Protein AF-A0A5M6IB82-F1 (afdb_monomer_lite)

Radius of gyration: 34.77 Å; chains: 1; bounding box: 96×73×54 Å

pLDDT: mean 70.1, std 20.83, range [36.41, 94.62]

Foldseek 3Di:
DDDDDDDDDDDDDDDDDPPDDPDVVVVVPVVVPDPPPPPPPVPPPPPPDQAAWEFEAEPQQATLFTDPPPPRGDDLPDPDADQRYFYAYLQQATSDYDPPDDRGHDVVRNVSSVVD

Sequence (116 aa):
MTMARAPTRRRNTARIGAQIGSVAAVLALLATAFPAPAAAQSAIDERPGPRVMLCLYGAEGQMLAGSPHCPDRARPRDAILPAAHCFYDREGRLWRGLPRCPRTAPPFLMDEARGQ

Structure (mmCIF, N/CA/C/O backbone):
data_AF-A0A5M6IB82-F1
#
_entry.id   AF-A0A5M6IB82-F1
#
loop_
_atom_site.group_PDB
_atom_site.id
_atom_site.type_symbol
_atom_site.label_atom_id
_atom_site.label_alt_id
_atom_site.label_comp_id
_atom_site.label_asym_id
_atom_site.label_entity_id
_atom_site.label_seq_id
_atom_site.pdbx_PDB_ins_code
_atom_site.Cartn_x
_atom_site.Cartn_y
_atom_site.Cartn_z
_atom_site.occupancy
_atom_site.B_iso_or_equiv
_atom_site.auth_seq_id
_atom_site.auth_comp_id
_atom_site.auth_asym_id
_atom_site.auth_atom_id
_atom_site.pdbx_PDB_model_num
ATOM 1 N N . MET A 1 1 ? 78.933 62.222 -41.028 1.00 44.78 1 MET A N 1
ATOM 2 C CA . MET A 1 1 ? 78.941 60.762 -40.771 1.00 44.78 1 MET A CA 1
ATOM 3 C C . MET A 1 1 ? 79.193 60.629 -39.275 1.00 44.78 1 MET A C 1
ATOM 5 O O . MET A 1 1 ? 80.223 61.118 -38.854 1.00 44.78 1 MET A O 1
ATOM 9 N N . THR A 1 2 ? 78.247 60.287 -38.403 1.00 44.34 2 THR A N 1
ATOM 10 C CA . THR A 1 2 ? 77.537 59.001 -38.258 1.00 44.34 2 THR A CA 1
ATOM 11 C C . THR A 1 2 ? 76.215 59.188 -37.485 1.00 44.34 2 THR A C 1
ATOM 13 O O . THR A 1 2 ? 75.918 60.259 -36.969 1.00 44.34 2 THR A O 1
ATOM 16 N N . MET A 1 3 ? 75.395 58.139 -37.511 1.00 39.38 3 MET A N 1
ATOM 17 C CA . MET A 1 3 ? 73.937 58.107 -37.382 1.00 39.38 3 MET A CA 1
ATOM 18 C C . MET A 1 3 ? 73.342 58.319 -35.979 1.00 39.38 3 MET A C 1
ATOM 20 O O . MET A 1 3 ? 73.912 57.942 -34.961 1.00 39.38 3 MET A O 1
ATOM 24 N N . ALA A 1 4 ? 72.107 58.827 -35.987 1.00 43.31 4 ALA A N 1
ATOM 25 C CA . ALA A 1 4 ? 71.151 58.870 -34.886 1.00 43.31 4 ALA A CA 1
ATOM 26 C C . ALA A 1 4 ? 70.476 57.509 -34.627 1.00 43.31 4 ALA A C 1
ATOM 28 O O . ALA A 1 4 ? 70.115 56.828 -35.585 1.00 43.31 4 ALA A O 1
ATOM 29 N N . ARG A 1 5 ? 70.149 57.195 -33.362 1.00 45.25 5 ARG A N 1
ATOM 30 C CA . ARG A 1 5 ? 68.771 56.848 -32.942 1.00 45.25 5 ARG A CA 1
ATOM 31 C C . ARG A 1 5 ? 68.643 56.646 -31.431 1.00 45.25 5 ARG A C 1
ATOM 33 O O . ARG A 1 5 ? 69.449 55.976 -30.800 1.00 45.25 5 ARG A O 1
ATOM 40 N N . ALA A 1 6 ? 67.577 57.239 -30.900 1.00 49.22 6 ALA A N 1
ATOM 41 C CA . ALA A 1 6 ? 67.162 57.245 -29.505 1.00 49.22 6 ALA A CA 1
ATOM 42 C C . ALA A 1 6 ? 66.544 55.903 -29.042 1.00 49.22 6 ALA A C 1
ATOM 44 O O . ALA A 1 6 ? 65.990 55.167 -29.865 1.00 49.22 6 ALA A O 1
ATOM 45 N N . PRO A 1 7 ? 66.593 55.605 -27.728 1.00 53.53 7 PRO A N 1
ATOM 46 C CA . PRO A 1 7 ? 66.149 54.336 -27.158 1.00 53.53 7 PRO A CA 1
ATOM 47 C C . PRO A 1 7 ? 64.625 54.200 -27.002 1.00 53.53 7 PRO A C 1
ATOM 49 O O . PRO A 1 7 ? 63.901 55.095 -26.565 1.00 53.53 7 PRO A O 1
ATOM 52 N N . THR A 1 8 ? 64.158 52.998 -27.326 1.00 51.12 8 THR A N 1
ATOM 53 C CA . THR A 1 8 ? 62.794 52.475 -27.224 1.00 51.12 8 THR A CA 1
ATOM 54 C C . THR A 1 8 ? 62.372 52.132 -25.788 1.00 51.12 8 THR A C 1
ATOM 56 O O . THR A 1 8 ? 62.877 51.198 -25.179 1.00 51.12 8 THR A O 1
ATOM 59 N N . ARG A 1 9 ? 61.363 52.862 -25.302 1.00 50.69 9 ARG A N 1
ATOM 60 C CA . ARG A 1 9 ? 60.156 52.435 -24.556 1.00 50.69 9 ARG A CA 1
ATOM 61 C C . ARG A 1 9 ? 60.106 50.983 -24.016 1.00 50.69 9 ARG A C 1
ATOM 63 O O . ARG A 1 9 ? 59.908 50.058 -24.797 1.00 50.69 9 ARG A O 1
ATOM 70 N N . ARG A 1 10 ? 59.964 50.815 -22.691 1.00 50.94 10 ARG A N 1
ATOM 71 C CA . ARG A 1 10 ? 58.934 49.932 -22.092 1.00 50.94 10 ARG A CA 1
ATOM 72 C C . ARG A 1 10 ? 58.610 50.320 -20.641 1.00 50.94 10 ARG A C 1
ATOM 74 O O . ARG A 1 10 ? 59.482 50.648 -19.852 1.00 50.94 10 ARG A O 1
ATOM 81 N N . ARG A 1 11 ? 57.300 50.334 -20.381 1.00 54.62 11 ARG A N 1
ATOM 82 C CA . ARG A 1 11 ? 56.561 50.719 -19.164 1.00 54.62 11 ARG A CA 1
ATOM 83 C C . ARG A 1 11 ? 56.964 49.800 -17.999 1.00 54.62 11 ARG A C 1
ATOM 85 O O . ARG A 1 11 ? 57.109 48.608 -18.225 1.00 54.62 11 ARG A O 1
ATOM 92 N N . ASN A 1 12 ? 57.369 50.315 -16.842 1.00 44.06 12 ASN A N 1
ATOM 93 C CA . ASN A 1 12 ? 56.600 50.939 -15.755 1.00 44.06 12 ASN A CA 1
ATOM 94 C C . ASN A 1 12 ? 55.707 49.957 -14.965 1.00 44.06 12 ASN A C 1
ATOM 96 O O . ASN A 1 12 ? 54.955 49.191 -15.557 1.00 44.06 12 ASN A O 1
ATOM 100 N N . THR A 1 13 ? 55.818 50.081 -13.634 1.00 49.31 13 THR A N 1
ATOM 101 C CA . THR A 1 13 ? 54.988 49.541 -12.536 1.00 49.31 13 THR A CA 1
ATOM 102 C C . THR A 1 13 ? 55.102 48.056 -12.171 1.00 49.31 13 THR A C 1
ATOM 104 O O . THR A 1 13 ? 54.201 47.265 -12.423 1.00 49.31 13 THR A O 1
ATOM 107 N N . ALA A 1 14 ? 56.169 47.719 -11.439 1.00 48.41 14 ALA A N 1
ATOM 108 C CA . ALA A 1 14 ? 56.191 46.612 -10.484 1.00 48.41 14 ALA A CA 1
ATOM 109 C C . ALA A 1 14 ? 55.924 47.171 -9.076 1.00 48.41 14 ALA A C 1
ATOM 111 O O . ALA A 1 14 ? 56.823 47.744 -8.466 1.00 48.41 14 ALA A O 1
ATOM 112 N N . ARG A 1 15 ? 54.692 47.051 -8.576 1.00 53.31 15 ARG A N 1
ATOM 113 C CA . ARG A 1 15 ? 54.338 47.148 -7.149 1.00 53.31 15 ARG A CA 1
ATOM 114 C C . ARG A 1 15 ? 53.027 46.401 -6.919 1.00 53.31 15 ARG A C 1
ATOM 116 O O . ARG A 1 15 ? 52.231 46.285 -7.842 1.00 53.31 15 ARG A O 1
ATOM 123 N N . ILE A 1 16 ? 52.805 46.047 -5.653 1.00 53.22 16 ILE A N 1
ATOM 124 C CA . ILE A 1 16 ? 51.641 45.367 -5.065 1.00 53.22 16 ILE A CA 1
ATOM 125 C C . ILE A 1 16 ? 51.824 43.845 -5.138 1.00 53.22 16 ILE A C 1
ATOM 127 O O . ILE A 1 16 ? 51.839 43.263 -6.208 1.00 53.22 16 ILE A O 1
ATOM 131 N N . GLY A 1 17 ? 52.027 43.111 -4.054 1.00 46.28 17 GLY A N 1
ATOM 132 C CA . GLY A 1 17 ? 51.783 43.399 -2.649 1.00 46.28 17 GLY A CA 1
ATOM 133 C C . GLY A 1 17 ? 51.497 42.047 -2.010 1.00 46.28 17 GLY A C 1
ATOM 134 O O . GLY A 1 17 ? 50.417 41.492 -2.175 1.00 46.28 17 GLY A O 1
ATOM 135 N N . ALA A 1 18 ? 52.509 41.475 -1.366 1.00 48.47 18 ALA A N 1
ATOM 136 C CA . ALA A 1 18 ? 52.427 40.200 -0.676 1.00 48.47 18 ALA A CA 1
ATOM 137 C C . ALA A 1 18 ? 51.639 40.366 0.632 1.00 48.47 18 ALA A C 1
ATOM 139 O O . ALA A 1 18 ? 52.248 40.658 1.651 1.00 48.47 18 ALA A O 1
ATOM 140 N N . GLN A 1 19 ? 50.308 40.226 0.618 1.00 53.03 19 GLN A N 1
ATOM 141 C CA . GLN A 1 19 ? 49.496 40.153 1.846 1.00 53.03 19 GLN A CA 1
ATOM 142 C C . GLN A 1 19 ? 48.122 39.487 1.635 1.00 53.03 19 GLN A C 1
ATOM 144 O O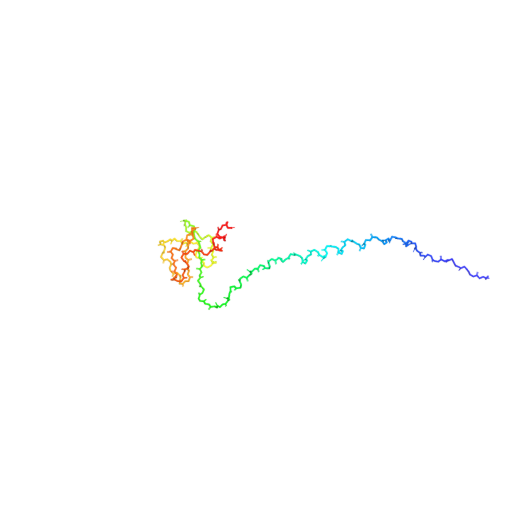 . GLN A 1 19 ? 47.112 40.117 1.898 1.00 53.03 19 GLN A O 1
ATOM 149 N N . ILE A 1 20 ? 48.020 38.224 1.202 1.00 51.84 20 ILE A N 1
ATOM 150 C CA . ILE A 1 20 ? 46.776 37.449 1.440 1.00 51.84 20 ILE A CA 1
ATOM 151 C C . ILE A 1 20 ? 47.080 35.940 1.538 1.00 51.84 20 ILE A C 1
ATOM 153 O O . ILE A 1 20 ? 46.579 35.129 0.771 1.00 51.84 20 ILE A O 1
ATOM 157 N N . GLY A 1 21 ? 47.978 35.552 2.449 1.00 47.19 21 GLY A N 1
ATOM 158 C CA . GLY A 1 21 ? 48.431 34.160 2.605 1.00 47.19 21 GLY A CA 1
ATOM 159 C C . GLY A 1 21 ? 47.783 33.349 3.735 1.00 47.19 21 GLY A C 1
ATOM 160 O O . GLY A 1 21 ? 48.108 32.176 3.863 1.00 47.19 21 GLY A O 1
ATOM 161 N N . SER A 1 22 ? 46.894 33.920 4.562 1.00 51.81 22 SER A N 1
ATOM 162 C CA . SER A 1 22 ? 46.597 33.313 5.882 1.00 51.81 22 SER A CA 1
ATOM 163 C C . SER A 1 22 ? 45.124 33.234 6.300 1.00 51.81 22 SER A C 1
ATOM 165 O O . SER A 1 22 ? 44.853 33.135 7.491 1.00 51.81 22 SER A O 1
ATOM 167 N N . VAL A 1 23 ? 44.158 33.238 5.372 1.00 50.62 23 VAL A N 1
ATOM 168 C CA . VAL A 1 23 ? 42.730 33.033 5.740 1.00 50.62 23 VAL A CA 1
ATOM 169 C C . VAL A 1 23 ? 42.116 31.781 5.100 1.00 50.62 23 VAL A C 1
ATOM 171 O O . VAL A 1 23 ? 41.206 31.183 5.665 1.00 50.62 23 VAL A O 1
ATOM 174 N N . ALA A 1 24 ? 42.660 31.293 3.981 1.00 48.12 24 ALA A N 1
ATOM 175 C CA . ALA A 1 24 ? 42.127 30.104 3.305 1.00 48.12 24 ALA A CA 1
ATOM 176 C C . ALA A 1 24 ? 42.504 28.769 3.983 1.00 48.12 24 ALA A C 1
ATOM 178 O O . ALA A 1 24 ? 41.829 27.766 3.773 1.00 48.12 24 ALA A O 1
ATOM 179 N N . ALA A 1 25 ? 43.552 28.738 4.813 1.00 47.72 25 ALA A N 1
ATOM 180 C CA . ALA A 1 25 ? 44.050 27.493 5.406 1.00 47.72 25 ALA A CA 1
ATOM 181 C C . ALA A 1 25 ? 43.307 27.058 6.685 1.00 47.72 25 ALA A C 1
ATOM 183 O O . ALA A 1 25 ? 43.373 25.890 7.054 1.00 47.72 25 ALA A O 1
ATOM 184 N N . VAL A 1 26 ? 42.575 27.957 7.355 1.00 49.88 26 VAL A N 1
ATOM 185 C CA . VAL A 1 26 ? 41.882 27.619 8.616 1.00 49.88 26 VAL A CA 1
ATOM 186 C C . VAL A 1 26 ? 40.476 27.058 8.370 1.00 49.88 26 VAL A C 1
ATOM 188 O O . VAL A 1 26 ? 40.003 26.240 9.154 1.00 49.88 26 VAL A O 1
ATOM 191 N N . LEU A 1 27 ? 39.828 27.391 7.245 1.00 49.16 27 LEU A N 1
ATOM 192 C CA . LEU A 1 27 ? 38.523 26.802 6.904 1.00 49.16 27 LEU A CA 1
ATOM 193 C C . LEU A 1 27 ? 38.607 25.335 6.447 1.00 49.16 27 LEU A C 1
ATOM 195 O O . LEU A 1 27 ? 37.601 24.633 6.485 1.00 49.16 27 LEU A O 1
ATOM 199 N N . ALA A 1 28 ? 39.787 24.851 6.052 1.00 46.19 28 ALA A N 1
ATOM 200 C CA . ALA A 1 28 ? 39.969 23.470 5.599 1.00 46.19 28 ALA A CA 1
ATOM 201 C C . ALA A 1 28 ? 40.106 22.451 6.750 1.00 46.19 28 ALA A C 1
ATOM 203 O O . ALA A 1 28 ? 39.956 21.254 6.524 1.00 46.19 28 ALA A O 1
ATOM 204 N N . LEU A 1 29 ? 40.361 22.903 7.984 1.00 46.62 29 LEU A N 1
ATOM 205 C CA . LEU A 1 29 ? 40.607 22.030 9.143 1.00 46.62 29 LEU A CA 1
ATOM 206 C C . LEU A 1 29 ? 39.373 21.775 10.026 1.00 46.62 29 LEU A C 1
ATOM 208 O O . LEU A 1 29 ? 39.432 20.926 10.907 1.00 46.62 29 LEU A O 1
ATOM 212 N N . LEU A 1 30 ? 38.247 22.456 9.785 1.00 44.84 30 LEU A N 1
ATOM 213 C CA . LEU A 1 30 ? 36.997 22.262 10.543 1.00 44.84 30 LEU A CA 1
ATOM 214 C C . LEU A 1 30 ? 36.032 21.244 9.909 1.00 44.84 30 LEU A C 1
ATOM 216 O O . LEU A 1 30 ? 35.050 20.860 10.540 1.00 44.84 30 LEU A O 1
ATOM 220 N N . ALA A 1 31 ? 36.312 20.762 8.694 1.00 44.97 31 ALA A N 1
ATOM 221 C CA . ALA A 1 31 ? 35.457 19.795 7.998 1.00 44.97 31 ALA A CA 1
ATOM 222 C C . ALA A 1 31 ? 35.695 18.327 8.413 1.00 44.97 31 ALA A C 1
ATOM 224 O O . ALA A 1 31 ? 34.972 17.443 7.966 1.00 44.97 31 ALA A O 1
ATOM 225 N N . THR A 1 32 ? 36.681 18.045 9.270 1.00 49.84 32 THR A N 1
ATOM 226 C CA . THR A 1 32 ? 37.005 16.680 9.728 1.00 49.84 32 THR A CA 1
ATOM 227 C C . THR A 1 32 ? 36.374 16.312 11.076 1.00 49.84 32 THR A C 1
ATOM 229 O O . THR A 1 32 ? 36.574 15.197 11.551 1.00 49.84 32 THR A O 1
ATOM 232 N N . ALA A 1 33 ? 35.601 17.215 11.694 1.00 51.12 33 ALA A N 1
ATOM 233 C CA . ALA A 1 33 ? 35.060 17.038 13.048 1.00 51.12 33 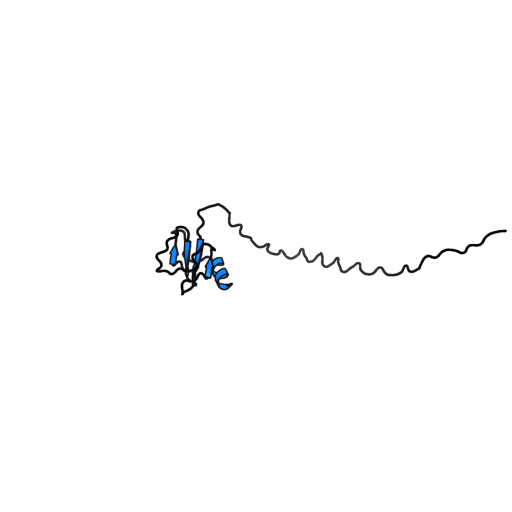ALA A CA 1
ATOM 234 C C . ALA A 1 33 ? 33.548 16.756 13.118 1.00 51.12 33 ALA A C 1
ATOM 236 O O . ALA A 1 33 ? 33.016 16.594 14.214 1.00 51.12 33 ALA A O 1
ATOM 237 N N . PHE A 1 34 ? 32.849 16.655 11.985 1.00 44.72 34 PHE A N 1
ATOM 238 C CA . PHE A 1 34 ? 31.459 16.204 11.966 1.00 44.72 34 PHE A CA 1
ATOM 239 C C . PHE A 1 34 ? 31.347 14.922 11.145 1.00 44.72 34 PHE A C 1
ATOM 241 O O . PHE A 1 34 ? 31.428 14.982 9.916 1.00 44.72 34 PHE A O 1
ATOM 248 N N . PRO A 1 35 ? 31.130 13.757 11.784 1.00 44.62 35 PRO A N 1
ATOM 249 C CA . PRO A 1 35 ? 30.562 12.630 11.078 1.00 44.62 35 PRO A CA 1
ATOM 250 C C . PRO A 1 35 ? 29.140 13.055 10.713 1.00 44.62 35 PRO A C 1
ATOM 252 O O . PRO A 1 35 ? 28.215 12.947 11.516 1.00 44.62 35 PRO A O 1
ATOM 255 N N . ALA A 1 36 ? 28.959 13.610 9.515 1.00 47.09 36 ALA A N 1
ATOM 256 C CA . ALA A 1 36 ? 27.638 13.632 8.921 1.00 47.09 36 ALA A CA 1
ATOM 257 C C . ALA A 1 36 ? 27.178 12.167 8.912 1.00 47.09 36 ALA A C 1
ATOM 259 O O . ALA A 1 36 ? 27.922 11.324 8.398 1.00 47.09 36 ALA A O 1
ATOM 260 N N . PRO A 1 37 ? 26.026 11.818 9.511 1.00 44.56 37 PRO A N 1
ATOM 261 C CA . PRO A 1 37 ? 25.468 10.499 9.310 1.00 44.56 37 PRO A CA 1
ATOM 262 C C . PRO A 1 37 ? 25.171 10.430 7.816 1.00 44.56 37 PRO A C 1
ATOM 264 O O . PRO A 1 37 ? 24.203 11.020 7.337 1.00 44.56 37 PRO A O 1
ATOM 267 N N . ALA A 1 38 ? 26.074 9.798 7.064 1.00 45.38 38 ALA A N 1
ATOM 268 C CA . ALA A 1 38 ? 25.821 9.422 5.693 1.00 45.38 38 ALA A CA 1
ATOM 269 C C . ALA A 1 38 ? 24.510 8.654 5.751 1.00 45.38 38 ALA A C 1
ATOM 271 O O . ALA A 1 38 ? 24.417 7.635 6.440 1.00 45.38 38 ALA A O 1
ATOM 272 N N . ALA A 1 39 ? 23.490 9.266 5.150 1.00 43.28 39 ALA A N 1
ATOM 273 C CA . ALA A 1 39 ? 22.132 8.785 5.139 1.00 43.28 39 ALA A CA 1
ATOM 274 C C . ALA A 1 39 ? 22.175 7.276 4.933 1.00 43.28 39 ALA A C 1
ATOM 276 O O . ALA A 1 39 ? 22.706 6.804 3.926 1.00 43.28 39 ALA A O 1
ATOM 277 N N . ALA A 1 40 ? 21.674 6.539 5.923 1.00 36.41 40 ALA A N 1
ATOM 278 C CA . ALA A 1 40 ? 21.397 5.129 5.785 1.00 36.41 40 ALA A CA 1
ATOM 279 C C . ALA A 1 40 ? 20.348 5.006 4.676 1.00 36.41 40 ALA A C 1
ATOM 281 O O . ALA A 1 40 ? 19.146 4.996 4.922 1.00 36.41 40 ALA A O 1
ATOM 282 N N . GLN A 1 41 ? 20.811 4.978 3.430 1.00 42.81 41 GLN A N 1
ATOM 283 C CA . GLN A 1 41 ? 20.064 4.431 2.323 1.00 42.81 41 GLN A CA 1
ATOM 284 C C . GLN A 1 41 ? 19.988 2.952 2.656 1.00 42.81 41 GLN A C 1
ATOM 286 O O . GLN A 1 41 ? 20.915 2.188 2.395 1.00 42.81 41 GLN A O 1
ATOM 291 N N . SER A 1 42 ? 18.921 2.579 3.363 1.00 40.16 42 SER A N 1
ATOM 292 C CA . SER A 1 42 ? 18.481 1.202 3.458 1.00 40.16 42 SER A CA 1
ATOM 293 C C . SER A 1 42 ? 18.363 0.711 2.024 1.00 40.16 42 SER A C 1
ATOM 295 O O . SER A 1 42 ? 17.391 1.014 1.337 1.00 40.16 42 SER A O 1
ATOM 297 N N . ALA A 1 43 ? 19.407 0.037 1.548 1.00 44.47 43 ALA A N 1
ATOM 298 C CA . ALA A 1 43 ? 19.380 -0.710 0.314 1.00 44.47 43 ALA A CA 1
ATOM 299 C C . ALA A 1 43 ? 18.290 -1.762 0.508 1.00 44.47 43 ALA A C 1
ATOM 301 O O . ALA A 1 43 ? 18.491 -2.780 1.170 1.00 44.47 43 ALA A O 1
ATOM 302 N N . ILE A 1 44 ? 17.086 -1.446 0.033 1.00 49.22 44 ILE A N 1
ATOM 303 C CA . ILE A 1 44 ? 16.012 -2.415 -0.080 1.00 49.22 44 ILE A CA 1
ATOM 304 C C . ILE A 1 44 ? 16.503 -3.391 -1.143 1.00 49.22 44 ILE A C 1
ATOM 306 O O . ILE A 1 44 ? 16.499 -3.083 -2.330 1.00 49.22 44 ILE A O 1
ATOM 310 N N . ASP A 1 45 ? 17.017 -4.518 -0.660 1.00 43.47 45 ASP A N 1
ATOM 311 C CA . ASP A 1 45 ? 17.493 -5.677 -1.405 1.00 43.47 45 ASP A CA 1
ATOM 312 C C . ASP A 1 45 ? 16.561 -5.946 -2.605 1.00 43.47 45 ASP A C 1
ATOM 314 O O . ASP A 1 45 ? 15.407 -6.350 -2.441 1.00 43.47 45 ASP A O 1
ATOM 318 N N . GLU A 1 46 ? 17.038 -5.667 -3.824 1.00 46.91 46 GLU A N 1
ATOM 319 C CA . GLU A 1 46 ? 16.315 -5.836 -5.095 1.00 46.91 46 GLU A CA 1
ATOM 320 C C . GLU A 1 46 ? 16.176 -7.315 -5.492 1.00 46.91 46 GLU A C 1
ATOM 322 O O . GLU A 1 46 ? 16.362 -7.705 -6.645 1.00 46.91 46 GLU A O 1
ATOM 327 N N . ARG A 1 47 ? 15.820 -8.192 -4.554 1.00 49.25 47 ARG A N 1
ATOM 328 C CA . ARG A 1 47 ? 15.425 -9.555 -4.901 1.00 49.25 47 ARG A CA 1
ATOM 329 C C . ARG A 1 47 ? 14.043 -9.475 -5.567 1.00 49.25 47 ARG A C 1
ATOM 331 O O . ARG A 1 47 ? 13.096 -9.024 -4.917 1.00 49.25 47 ARG A O 1
ATOM 338 N N . PRO A 1 48 ? 13.877 -9.885 -6.843 1.00 45.69 48 PRO A N 1
ATOM 339 C CA . PRO A 1 48 ? 12.599 -9.805 -7.545 1.00 45.69 48 PRO A CA 1
ATOM 340 C C . PRO A 1 48 ? 11.648 -10.888 -7.018 1.00 45.69 48 PRO A C 1
ATOM 342 O O . PRO A 1 48 ? 11.401 -11.910 -7.648 1.00 45.69 48 PRO A O 1
ATOM 345 N N . GLY A 1 49 ? 11.135 -10.673 -5.809 1.00 49.62 49 GLY A N 1
ATOM 346 C CA . GLY A 1 49 ? 9.952 -11.341 -5.299 1.00 49.62 49 GLY A CA 1
ATOM 347 C C . GLY A 1 49 ? 8.697 -10.721 -5.916 1.00 49.62 49 GLY A C 1
ATOM 348 O O . GLY A 1 49 ? 8.752 -9.614 -6.460 1.00 49.62 49 GLY A O 1
ATOM 349 N N . PRO A 1 50 ? 7.543 -11.402 -5.838 1.00 53.28 50 PRO A N 1
ATOM 350 C CA . PRO A 1 50 ? 6.308 -10.872 -6.395 1.00 53.28 50 PRO A CA 1
ATOM 351 C C . PRO A 1 50 ? 6.004 -9.521 -5.732 1.00 53.28 50 PRO A C 1
ATOM 353 O O . PRO A 1 50 ? 5.726 -9.473 -4.536 1.00 53.28 50 PRO A O 1
ATOM 356 N N . ARG A 1 51 ? 6.099 -8.409 -6.468 1.00 73.00 51 ARG A N 1
ATOM 357 C CA . ARG A 1 51 ? 5.971 -7.068 -5.879 1.00 73.00 51 ARG A CA 1
ATOM 358 C C . ARG A 1 51 ? 4.510 -6.815 -5.520 1.00 73.00 51 ARG A C 1
ATOM 360 O O . ARG A 1 51 ? 3.620 -6.985 -6.347 1.00 73.00 51 ARG A O 1
ATOM 367 N N . VAL A 1 52 ? 4.264 -6.487 -4.257 1.00 82.00 52 VAL A N 1
ATOM 368 C CA . VAL A 1 52 ? 2.953 -6.025 -3.802 1.00 82.00 52 VAL A CA 1
ATOM 369 C C . VAL A 1 52 ? 2.929 -4.515 -3.964 1.00 82.00 52 VAL A C 1
ATOM 371 O O . VAL A 1 52 ? 3.829 -3.834 -3.483 1.00 82.00 52 VAL A O 1
ATOM 374 N N . MET A 1 53 ? 1.917 -3.998 -4.641 1.00 89.88 53 MET A N 1
ATOM 375 C CA . MET A 1 53 ? 1.665 -2.572 -4.771 1.00 89.88 53 MET A CA 1
ATOM 376 C C . MET A 1 53 ? 0.854 -2.096 -3.579 1.00 89.88 53 MET A C 1
ATOM 378 O O . MET A 1 53 ? -0.110 -2.742 -3.171 1.00 89.88 53 MET A O 1
ATOM 382 N N . LEU A 1 54 ? 1.250 -0.963 -3.019 1.00 92.31 54 LEU A N 1
ATOM 383 C CA . LEU A 1 54 ? 0.582 -0.354 -1.882 1.00 92.31 54 LEU A CA 1
ATOM 384 C C . LEU A 1 54 ? -0.111 0.913 -2.366 1.00 92.31 54 LEU A C 1
ATOM 386 O O . LEU A 1 54 ? 0.496 1.704 -3.086 1.00 92.31 54 LEU A O 1
ATOM 390 N N . CYS A 1 55 ? -1.373 1.068 -1.987 1.00 93.00 55 CYS A N 1
ATOM 391 C CA . CYS A 1 55 ? -2.228 2.155 -2.430 1.00 93.00 55 CYS A CA 1
ATOM 392 C C . CYS A 1 55 ? -2.983 2.724 -1.228 1.00 93.00 55 CYS A C 1
ATOM 394 O O . CYS A 1 55 ? -3.658 1.977 -0.513 1.00 93.00 55 CYS A O 1
ATOM 396 N N . LEU A 1 56 ? -2.886 4.032 -1.022 1.00 94.62 56 LEU A N 1
ATOM 397 C CA . LEU A 1 56 ? -3.598 4.764 0.016 1.00 94.62 56 LEU A CA 1
ATOM 398 C C . LEU A 1 56 ? -4.751 5.548 -0.602 1.00 94.62 56 LEU A C 1
ATOM 400 O O . LEU A 1 56 ? -4.553 6.254 -1.591 1.00 94.62 56 LEU A O 1
ATOM 404 N N . TYR A 1 57 ? -5.931 5.462 0.004 1.00 94.06 57 TYR A N 1
ATOM 405 C CA . TYR A 1 57 ? -7.130 6.135 -0.479 1.00 94.06 57 TYR A CA 1
ATOM 406 C C . TYR A 1 57 ? -7.765 7.022 0.585 1.00 94.06 57 TYR A C 1
ATOM 408 O O . TYR A 1 57 ? -7.779 6.712 1.777 1.00 94.06 57 TYR A O 1
ATOM 416 N N . GLY A 1 58 ? -8.333 8.135 0.128 1.00 92.12 58 GLY A N 1
ATOM 417 C CA . GLY A 1 58 ? -9.143 9.025 0.944 1.00 92.12 58 GLY A CA 1
ATOM 418 C C . GLY A 1 58 ? -10.533 8.455 1.215 1.00 92.12 58 GLY A C 1
ATOM 419 O O . GLY A 1 58 ? -10.951 7.457 0.627 1.00 92.12 58 GLY A O 1
ATOM 420 N N . ALA A 1 59 ? -11.284 9.127 2.088 1.00 88.38 59 ALA A N 1
ATOM 421 C CA . ALA A 1 59 ? -12.645 8.723 2.450 1.00 88.38 59 ALA A CA 1
ATOM 422 C C . ALA A 1 59 ? -13.601 8.664 1.242 1.00 88.38 59 ALA A C 1
ATOM 424 O O . ALA A 1 59 ? -14.488 7.815 1.193 1.00 88.38 59 ALA A O 1
ATOM 425 N N . GLU A 1 60 ? -13.376 9.512 0.233 1.00 89.56 60 GLU A N 1
ATOM 426 C CA . GLU A 1 60 ? -14.180 9.534 -0.997 1.00 89.56 60 GLU A CA 1
ATOM 427 C C . GLU A 1 60 ? -13.745 8.469 -2.017 1.00 89.56 60 GLU A C 1
ATOM 429 O O . GLU A 1 60 ? -14.424 8.238 -3.029 1.00 89.56 60 GLU A O 1
ATOM 434 N N . GLY A 1 61 ? -12.646 7.776 -1.716 1.00 89.12 61 GLY A N 1
ATOM 435 C CA . GLY A 1 61 ? -12.050 6.716 -2.509 1.00 89.12 61 GLY A CA 1
ATOM 436 C C . GLY A 1 61 ? -11.051 7.200 -3.549 1.00 89.12 61 GLY A C 1
ATOM 437 O O . GLY A 1 61 ? -10.707 6.416 -4.413 1.00 89.12 61 GLY A O 1
ATOM 438 N N . GLN A 1 62 ? -10.603 8.455 -3.520 1.00 93.50 62 GLN A N 1
ATOM 439 C CA . GLN A 1 62 ? -9.524 8.958 -4.376 1.00 93.50 62 GLN A CA 1
ATOM 440 C C . GLN A 1 62 ? -8.158 8.449 -3.909 1.00 93.50 62 GLN A C 1
ATOM 442 O O . GLN A 1 62 ? -7.931 8.357 -2.701 1.00 93.50 62 GLN A O 1
ATOM 447 N N . MET A 1 63 ? -7.253 8.144 -4.839 1.00 92.62 63 MET A N 1
ATOM 448 C CA . MET A 1 63 ? -5.869 7.817 -4.492 1.00 92.62 63 MET A CA 1
ATOM 449 C C . MET A 1 63 ? -5.179 9.038 -3.870 1.00 92.62 63 MET A C 1
ATOM 451 O O . MET A 1 63 ? -5.257 10.138 -4.410 1.00 92.62 63 MET A O 1
ATOM 455 N N . LEU A 1 64 ? -4.531 8.838 -2.723 1.00 93.88 64 LEU A N 1
ATOM 456 C CA . LEU A 1 64 ? -3.728 9.853 -2.034 1.00 93.88 64 LEU A CA 1
ATOM 457 C C . LEU A 1 64 ? -2.227 9.620 -2.219 1.00 93.88 64 LEU A C 1
ATOM 459 O O . LEU A 1 64 ? -1.467 10.574 -2.267 1.00 93.88 64 LEU A O 1
ATOM 463 N N . ALA A 1 65 ? -1.806 8.355 -2.266 1.00 93.62 65 ALA A N 1
ATOM 464 C CA . ALA A 1 65 ? -0.410 7.953 -2.419 1.00 93.62 65 ALA A CA 1
ATOM 465 C C . ALA A 1 65 ? -0.313 6.491 -2.858 1.00 93.62 65 ALA A C 1
ATOM 467 O O . ALA A 1 65 ? -1.216 5.691 -2.579 1.00 93.62 65 ALA A O 1
ATOM 468 N N . GLY A 1 66 ? 0.802 6.118 -3.483 1.00 90.62 66 GLY A N 1
ATOM 469 C CA . GLY A 1 66 ? 1.091 4.738 -3.851 1.00 90.62 66 GLY A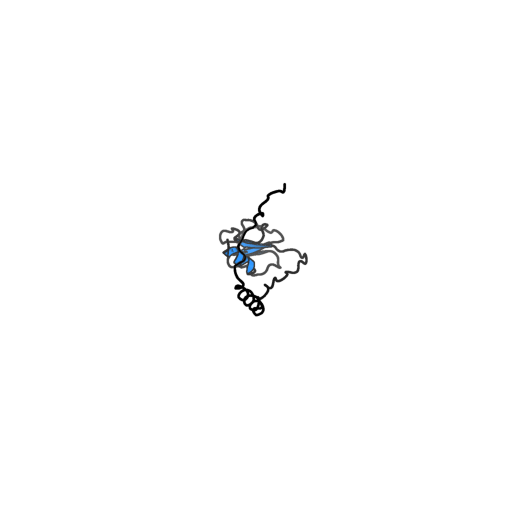 CA 1
ATOM 470 C C . GLY A 1 66 ? 1.670 4.557 -5.245 1.00 90.62 66 GLY A C 1
ATOM 471 O O . GLY A 1 66 ? 2.209 5.463 -5.871 1.00 90.62 66 GLY A O 1
ATOM 472 N N . SER A 1 67 ? 1.584 3.320 -5.734 1.00 87.94 67 SER A N 1
ATOM 473 C CA . SER A 1 67 ? 2.070 2.986 -7.073 1.00 87.94 67 SER A CA 1
ATOM 474 C C . SER A 1 67 ? 1.278 3.734 -8.158 1.00 87.94 67 SER A C 1
ATOM 476 O O . SER A 1 67 ? 0.054 3.786 -8.069 1.00 87.94 67 SER A O 1
ATOM 478 N N . PRO A 1 68 ? 1.917 4.184 -9.256 1.00 86.19 68 PRO A N 1
ATOM 479 C CA . PRO A 1 68 ? 1.209 4.751 -10.413 1.00 86.19 68 PRO A CA 1
ATOM 480 C C . PRO A 1 68 ? 0.278 3.748 -11.115 1.00 86.19 68 PRO A C 1
ATOM 482 O O . PRO A 1 68 ? -0.443 4.106 -12.039 1.00 86.19 68 PRO A O 1
ATO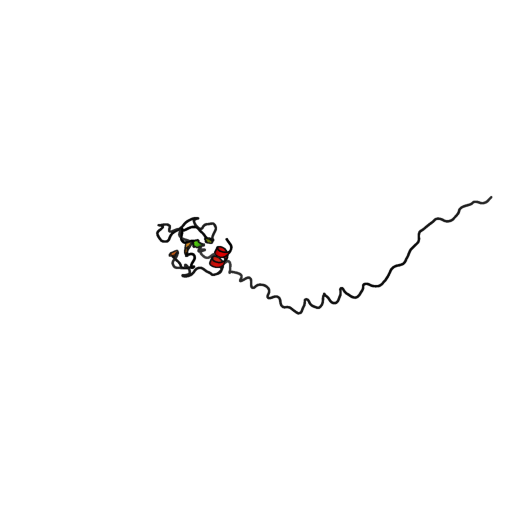M 485 N N . HIS A 1 69 ? 0.328 2.469 -10.737 1.00 86.62 69 HIS A N 1
ATOM 486 C CA . HIS A 1 69 ? -0.568 1.427 -11.239 1.00 86.62 69 HIS A CA 1
ATOM 487 C C . HIS A 1 69 ? -1.761 1.172 -10.315 1.00 86.62 69 HIS A C 1
ATOM 489 O O . HIS A 1 69 ? -2.640 0.380 -10.655 1.00 86.62 69 HIS A O 1
ATOM 495 N N . CYS A 1 70 ? -1.802 1.831 -9.154 1.00 88.19 70 CYS A N 1
ATOM 496 C CA . CYS A 1 70 ? -2.991 1.854 -8.325 1.00 88.19 70 CYS A CA 1
ATOM 497 C C . CYS A 1 70 ? -4.146 2.480 -9.127 1.00 88.19 70 CYS A C 1
ATOM 499 O O . CYS A 1 70 ? -3.928 3.431 -9.875 1.00 88.19 70 CYS A O 1
ATOM 501 N N . PRO A 1 71 ? -5.377 1.966 -9.001 1.00 88.19 71 PRO A N 1
ATOM 502 C CA . PRO A 1 71 ? -6.526 2.617 -9.614 1.00 88.19 71 PRO A CA 1
ATOM 503 C C . PRO A 1 71 ? -6.749 4.008 -9.008 1.00 88.19 71 PRO A C 1
ATOM 505 O O . PRO A 1 71 ? -6.626 4.184 -7.800 1.00 88.19 71 PRO A O 1
ATOM 508 N N . ASP A 1 72 ? -7.148 4.985 -9.825 1.00 90.19 72 ASP A N 1
ATOM 509 C CA . ASP A 1 72 ? -7.382 6.369 -9.370 1.00 90.19 72 ASP A CA 1
ATOM 510 C C . ASP A 1 72 ? -8.465 6.470 -8.290 1.00 90.19 72 ASP A C 1
ATOM 512 O O . ASP A 1 72 ? -8.461 7.384 -7.457 1.00 90.19 72 ASP A O 1
ATOM 516 N N . ARG A 1 73 ? -9.415 5.523 -8.313 1.00 89.44 73 ARG A N 1
ATOM 517 C CA . ARG A 1 73 ? -10.443 5.383 -7.290 1.00 89.44 73 ARG A CA 1
ATOM 518 C C . ARG A 1 73 ? -10.618 3.950 -6.805 1.00 89.44 73 ARG A C 1
ATOM 520 O O . ARG A 1 73 ? -10.681 3.022 -7.609 1.00 89.44 73 ARG A O 1
ATOM 527 N N . ALA A 1 74 ? -10.775 3.795 -5.495 1.00 89.00 74 ALA A N 1
ATOM 528 C CA . ALA A 1 74 ? -11.174 2.552 -4.850 1.00 89.00 74 ALA A CA 1
ATOM 529 C C . ALA A 1 74 ? -11.871 2.820 -3.509 1.00 89.00 74 ALA A C 1
ATOM 531 O O . ALA A 1 74 ? -11.497 3.715 -2.755 1.00 89.00 74 ALA A O 1
ATOM 532 N N . ARG A 1 75 ? -12.865 1.996 -3.182 1.00 87.75 75 ARG A N 1
ATOM 533 C CA . ARG A 1 75 ? -13.601 2.003 -1.914 1.00 87.75 75 ARG A CA 1
ATOM 534 C C . ARG A 1 75 ? -13.619 0.606 -1.293 1.00 87.75 75 ARG A C 1
ATOM 536 O O . ARG A 1 75 ? -13.513 -0.390 -2.011 1.00 87.75 75 ARG A O 1
ATOM 543 N N . PRO A 1 76 ? -13.850 0.489 0.028 1.00 83.38 76 PRO A N 1
ATOM 544 C CA . PRO A 1 76 ? -13.925 -0.809 0.704 1.00 83.38 76 PRO A CA 1
ATOM 545 C C . PRO A 1 76 ? -14.959 -1.781 0.112 1.00 83.38 76 PRO A C 1
ATOM 547 O O . PRO A 1 76 ? -14.787 -2.992 0.211 1.00 83.38 76 PRO A O 1
ATOM 550 N N . ARG A 1 77 ? -16.037 -1.254 -0.486 1.00 84.25 77 ARG A N 1
ATOM 551 C CA . ARG A 1 77 ? -17.138 -2.039 -1.071 1.00 84.25 77 ARG A CA 1
ATOM 552 C C . ARG A 1 77 ? -16.923 -2.411 -2.540 1.00 84.25 77 ARG A C 1
ATOM 554 O O . ARG A 1 77 ? -17.728 -3.163 -3.082 1.00 84.25 77 ARG A O 1
ATOM 561 N N . ASP A 1 78 ? -15.885 -1.886 -3.185 1.00 82.06 78 ASP A N 1
ATOM 562 C CA . ASP A 1 78 ? -15.673 -2.113 -4.611 1.00 82.06 78 ASP A CA 1
ATOM 563 C C . ASP A 1 78 ? -15.231 -3.557 -4.876 1.00 82.06 78 ASP A C 1
ATOM 565 O O . ASP A 1 78 ? -14.384 -4.122 -4.178 1.00 82.06 78 ASP A O 1
ATOM 569 N N . ALA A 1 79 ? -15.762 -4.151 -5.945 1.00 71.25 79 ALA A N 1
ATOM 570 C CA . ALA A 1 79 ? -15.508 -5.539 -6.337 1.00 71.25 79 ALA A CA 1
ATOM 571 C C . ALA A 1 79 ? -14.126 -5.772 -6.999 1.00 71.25 79 ALA A C 1
ATOM 573 O O . ALA A 1 79 ? -13.956 -6.705 -7.780 1.00 71.25 79 ALA A O 1
ATOM 574 N N . ILE A 1 80 ? -13.121 -4.928 -6.750 1.00 65.12 80 ILE A N 1
ATOM 575 C CA . ILE A 1 80 ? -11.911 -4.874 -7.592 1.00 65.12 80 ILE A CA 1
ATOM 576 C C . ILE A 1 80 ? -10.777 -5.728 -7.016 1.00 65.12 80 ILE A C 1
ATOM 578 O O . ILE A 1 80 ? -10.011 -5.215 -6.213 1.00 65.12 80 ILE A O 1
ATOM 582 N N . LEU A 1 81 ? -10.591 -7.000 -7.388 1.00 57.84 81 LEU A N 1
ATOM 583 C CA . LEU A 1 81 ? -9.408 -7.803 -6.987 1.00 57.84 81 LEU A CA 1
ATOM 584 C C . LEU A 1 81 ? -8.315 -7.852 -8.080 1.00 57.84 81 LEU A C 1
ATOM 586 O O . LEU A 1 81 ? -8.210 -8.848 -8.793 1.00 57.84 81 LEU A O 1
ATOM 590 N N . PRO A 1 82 ? -7.442 -6.837 -8.209 1.00 61.09 82 PRO A N 1
ATOM 591 C CA . PRO A 1 82 ? -6.218 -6.970 -8.970 1.00 61.09 82 PRO A CA 1
ATOM 592 C C . PRO A 1 82 ? -5.182 -7.661 -8.081 1.00 61.09 82 PRO A C 1
ATOM 594 O O . PRO A 1 82 ? -4.881 -7.185 -6.984 1.00 61.09 82 PRO A O 1
ATOM 597 N N . ALA A 1 83 ? -4.638 -8.780 -8.564 1.00 63.88 83 ALA A N 1
ATOM 598 C CA . ALA A 1 83 ? -3.860 -9.787 -7.826 1.00 63.88 83 ALA A CA 1
ATOM 599 C C . ALA A 1 83 ? -2.518 -9.322 -7.208 1.00 63.88 83 ALA A C 1
ATOM 601 O O . ALA A 1 83 ? -1.669 -10.139 -6.863 1.00 63.88 83 ALA A O 1
ATOM 602 N N . ALA A 1 84 ? -2.305 -8.022 -7.036 1.00 80.69 84 ALA A N 1
ATOM 603 C CA . ALA A 1 84 ? -1.047 -7.449 -6.585 1.00 80.69 84 ALA A CA 1
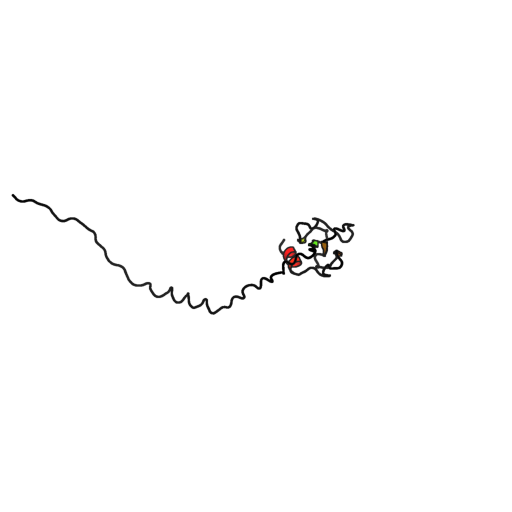ATOM 604 C C . ALA A 1 84 ? -1.192 -6.199 -5.702 1.00 80.69 84 ALA A C 1
ATOM 606 O O . ALA A 1 84 ? -0.167 -5.623 -5.372 1.00 80.69 84 ALA A O 1
ATOM 607 N N . HIS A 1 85 ? -2.395 -5.776 -5.292 1.00 88.38 85 HIS A N 1
ATOM 608 C CA . HIS A 1 85 ? -2.580 -4.499 -4.580 1.00 88.38 85 HIS A CA 1
ATOM 609 C C . HIS A 1 85 ? -3.009 -4.672 -3.115 1.00 88.38 85 HIS A C 1
ATOM 611 O O . HIS A 1 85 ? -3.828 -5.537 -2.796 1.00 88.38 85 HIS A O 1
ATOM 617 N N . CYS A 1 86 ? -2.494 -3.808 -2.242 1.00 91.25 86 CYS A N 1
ATOM 618 C CA . CYS A 1 86 ? -2.988 -3.556 -0.892 1.00 91.25 86 CYS A CA 1
ATOM 619 C C . CYS A 1 86 ? -3.640 -2.180 -0.850 1.00 91.25 86 CYS A C 1
ATOM 621 O O . CYS A 1 86 ? -3.032 -1.194 -1.266 1.00 91.25 86 CYS A O 1
ATOM 623 N N . PHE A 1 87 ? -4.853 -2.124 -0.321 1.00 93.06 87 PHE A N 1
ATOM 624 C CA . PHE A 1 87 ? -5.661 -0.916 -0.256 1.00 93.06 87 PHE A CA 1
ATOM 625 C C . PHE A 1 87 ? -5.769 -0.471 1.198 1.00 93.06 87 PHE A C 1
ATOM 627 O O . PHE A 1 87 ? -6.240 -1.243 2.037 1.00 93.06 87 PHE A O 1
ATOM 634 N N . TYR A 1 88 ? -5.353 0.758 1.476 1.00 93.88 88 TYR A N 1
ATOM 635 C CA . TYR A 1 88 ? -5.355 1.357 2.807 1.00 93.88 88 TYR A CA 1
ATOM 636 C C . TYR A 1 88 ? -6.274 2.587 2.854 1.00 93.88 88 TYR A C 1
ATOM 638 O O . TYR A 1 88 ? -6.313 3.337 1.877 1.00 93.88 88 TYR A O 1
ATOM 646 N N . ASP A 1 89 ? -6.976 2.824 3.971 1.00 93.88 89 ASP A N 1
ATOM 647 C CA . ASP A 1 89 ? -7.570 4.151 4.234 1.00 93.88 89 ASP A CA 1
ATOM 648 C C . ASP A 1 89 ? -6.504 5.184 4.579 1.00 93.88 89 ASP A C 1
ATOM 650 O O . ASP A 1 89 ? -5.371 4.853 4.905 1.00 93.88 89 ASP A O 1
ATOM 654 N N . ARG A 1 90 ? -6.911 6.453 4.590 1.00 92.88 90 ARG A N 1
ATOM 655 C CA . ARG A 1 90 ? -6.148 7.600 5.085 1.00 92.88 90 ARG A CA 1
ATOM 656 C C . ARG A 1 90 ? -5.634 7.438 6.521 1.00 92.88 90 ARG A C 1
ATOM 658 O O . ARG A 1 90 ? -4.666 8.095 6.888 1.00 92.88 90 ARG A O 1
ATOM 665 N N . GLU A 1 91 ? -6.246 6.586 7.338 1.00 94.19 91 GLU A N 1
ATOM 666 C CA . GLU A 1 91 ? -5.758 6.245 8.678 1.00 94.19 91 GLU A CA 1
ATOM 667 C C . GLU A 1 91 ? -4.706 5.115 8.651 1.00 94.19 91 GLU A C 1
ATOM 669 O O . GLU A 1 91 ? -4.172 4.720 9.690 1.00 94.19 91 GLU A O 1
ATOM 674 N N . GLY A 1 92 ? -4.370 4.624 7.458 1.00 92.69 92 GLY A N 1
ATOM 675 C CA . GLY A 1 92 ? -3.366 3.612 7.184 1.00 92.69 92 GLY A CA 1
ATOM 676 C C . GLY A 1 92 ? -3.843 2.190 7.448 1.00 92.69 92 GLY A C 1
ATOM 677 O O . GLY A 1 92 ? -3.017 1.293 7.540 1.00 92.69 92 GLY A O 1
ATOM 678 N N . ARG A 1 93 ? -5.136 1.926 7.615 1.00 94.25 93 ARG A N 1
ATOM 679 C CA . ARG A 1 93 ? -5.662 0.586 7.902 1.00 94.25 93 ARG A CA 1
ATOM 680 C C . ARG A 1 93 ? -5.944 -0.159 6.611 1.00 94.25 93 ARG A C 1
ATOM 682 O O . ARG A 1 93 ? -6.527 0.386 5.679 1.00 94.25 93 ARG A O 1
ATOM 689 N N . LEU A 1 94 ? -5.547 -1.428 6.567 1.00 91.62 94 LEU A N 1
ATOM 690 C CA . LEU A 1 94 ? -5.798 -2.284 5.415 1.00 91.62 94 LEU A CA 1
ATOM 691 C C . LEU A 1 94 ? -7.302 -2.552 5.267 1.00 91.62 94 LEU A C 1
ATOM 693 O O . LEU A 1 94 ? -7.915 -3.190 6.121 1.00 91.62 94 LEU A O 1
ATOM 697 N N . TRP A 1 95 ? -7.874 -2.129 4.145 1.00 89.75 95 TRP A N 1
ATOM 698 C CA . TRP A 1 95 ? -9.223 -2.513 3.733 1.00 89.75 95 TRP A CA 1
ATOM 699 C C . TRP A 1 95 ? -9.247 -3.918 3.149 1.00 89.75 95 TRP A C 1
ATOM 701 O O . TRP A 1 95 ? -10.127 -4.718 3.457 1.00 89.75 95 TRP A O 1
ATOM 711 N N . ARG A 1 96 ? -8.306 -4.189 2.240 1.00 87.19 96 ARG A N 1
ATOM 712 C CA . ARG A 1 96 ? -8.285 -5.383 1.390 1.00 87.19 96 ARG A CA 1
ATOM 713 C C . ARG A 1 96 ? -6.955 -5.508 0.661 1.00 87.19 96 ARG A C 1
ATOM 715 O O . ARG A 1 96 ? -6.255 -4.520 0.452 1.00 87.19 96 ARG A O 1
ATOM 722 N N . GLY A 1 97 ? -6.633 -6.720 0.231 1.00 85.62 97 GLY A N 1
ATOM 723 C CA . GLY A 1 97 ? -5.447 -7.004 -0.564 1.00 85.62 97 GLY A CA 1
ATOM 724 C C . GLY A 1 97 ? -5.005 -8.454 -0.428 1.00 85.62 97 GLY A C 1
ATOM 725 O O . GLY A 1 97 ? -5.748 -9.303 0.062 1.00 85.62 97 GLY A O 1
ATOM 726 N N . LEU A 1 98 ? -3.787 -8.740 -0.876 1.00 84.44 98 LEU A N 1
ATOM 727 C CA . LEU A 1 98 ? -3.166 -10.054 -0.721 1.00 84.44 98 LEU A CA 1
ATOM 728 C C . LEU A 1 98 ? -2.986 -10.436 0.765 1.00 84.44 98 LEU A C 1
ATOM 730 O O . LEU A 1 98 ? -2.771 -9.556 1.596 1.00 84.44 98 LEU A O 1
ATOM 734 N N . PRO A 1 99 ? -2.936 -11.737 1.114 1.00 83.31 99 PRO A N 1
ATOM 735 C CA . PRO A 1 99 ? -2.703 -12.191 2.496 1.00 83.31 99 PRO A CA 1
ATOM 736 C C . PRO A 1 99 ? -1.416 -11.651 3.139 1.00 83.31 99 PRO A C 1
ATOM 738 O O . PRO A 1 99 ? -1.316 -11.525 4.353 1.00 83.31 99 PRO A O 1
ATOM 741 N N . ARG A 1 100 ? -0.425 -11.329 2.305 1.00 84.44 100 ARG A N 1
ATOM 742 C CA . ARG A 1 100 ? 0.872 -10.759 2.691 1.00 84.44 100 ARG A CA 1
ATOM 743 C C . ARG A 1 100 ? 0.877 -9.234 2.819 1.00 84.44 100 ARG A C 1
ATOM 745 O O . ARG A 1 100 ? 1.929 -8.659 3.075 1.00 84.44 100 ARG A O 1
ATOM 752 N N . CYS A 1 101 ? -0.257 -8.576 2.589 1.00 87.31 101 CYS A N 1
ATOM 753 C CA . CYS A 1 101 ? -0.375 -7.145 2.813 1.00 87.31 101 CYS A CA 1
ATOM 754 C C . CYS A 1 101 ? -0.128 -6.827 4.291 1.00 87.31 101 CYS A C 1
ATOM 756 O O . CYS A 1 101 ? -0.759 -7.439 5.159 1.00 87.31 101 CYS A O 1
ATOM 758 N N . PRO A 1 102 ? 0.738 -5.848 4.598 1.00 89.19 102 PRO A N 1
ATOM 759 C CA . PRO A 1 102 ? 0.816 -5.287 5.937 1.00 89.19 102 PRO A CA 1
ATOM 760 C C . PRO A 1 102 ? -0.571 -4.845 6.413 1.00 89.19 102 PRO A C 1
ATOM 762 O O . PRO A 1 102 ? -1.321 -4.248 5.641 1.00 89.19 102 PRO A O 1
ATOM 765 N N . ARG A 1 103 ? -0.908 -5.109 7.682 1.00 92.00 103 ARG A N 1
ATOM 766 C CA . ARG A 1 103 ? -2.189 -4.671 8.277 1.00 92.00 103 ARG A CA 1
ATOM 767 C C . ARG A 1 103 ? -2.314 -3.151 8.355 1.00 92.00 103 ARG A C 1
ATOM 769 O O . ARG A 1 103 ? -3.424 -2.627 8.335 1.00 92.00 103 ARG A O 1
ATOM 776 N N . THR A 1 104 ? -1.177 -2.473 8.453 1.00 93.56 104 THR A N 1
ATOM 777 C CA . THR A 1 104 ? -1.070 -1.019 8.465 1.00 93.56 104 THR A CA 1
ATOM 778 C C . THR A 1 104 ? -0.180 -0.556 7.323 1.00 93.56 104 THR A C 1
ATOM 780 O O . THR A 1 104 ? 0.815 -1.213 7.012 1.00 93.56 104 THR A O 1
ATOM 783 N N . ALA A 1 105 ? -0.525 0.571 6.715 1.00 92.19 105 ALA A N 1
ATOM 784 C CA . ALA A 1 105 ? 0.258 1.217 5.683 1.00 92.19 105 ALA A CA 1
ATOM 785 C C . ALA A 1 105 ? 1.663 1.521 6.223 1.00 92.19 105 ALA A C 1
ATOM 787 O O . ALA A 1 105 ? 1.797 2.013 7.350 1.00 92.19 105 ALA A O 1
ATOM 788 N N . PRO A 1 106 ? 2.720 1.232 5.451 1.00 92.12 106 PRO A N 1
ATOM 789 C CA . PRO A 1 106 ? 4.062 1.651 5.818 1.00 92.12 106 PRO A CA 1
ATOM 790 C C . PRO A 1 106 ? 4.162 3.179 5.963 1.00 92.12 106 PRO A C 1
ATOM 792 O O . PRO A 1 106 ? 3.503 3.896 5.206 1.00 92.12 106 PRO A O 1
ATOM 795 N N . PRO A 1 107 ? 5.021 3.696 6.863 1.00 91.94 107 PRO A N 1
ATOM 796 C CA . PRO A 1 107 ? 5.144 5.134 7.111 1.00 91.94 107 PRO A CA 1
ATOM 797 C C . PRO A 1 107 ? 5.413 5.964 5.852 1.00 91.94 107 PRO A C 1
ATOM 799 O O . PRO A 1 107 ? 4.761 6.980 5.655 1.00 91.94 107 PRO A O 1
ATOM 802 N N . PHE A 1 108 ? 6.277 5.482 4.949 1.00 91.50 108 PHE A N 1
ATOM 803 C CA . PHE A 1 108 ? 6.611 6.200 3.713 1.00 91.50 108 PHE A CA 1
ATOM 804 C C . PHE A 1 108 ? 5.385 6.496 2.838 1.00 91.50 108 PHE A C 1
ATOM 806 O O . PHE A 1 108 ? 5.311 7.550 2.218 1.00 91.50 108 PHE A O 1
ATOM 813 N N . LEU A 1 109 ? 4.407 5.584 2.813 1.00 92.75 109 LEU A N 1
ATOM 814 C CA . LEU A 1 109 ? 3.180 5.748 2.037 1.00 92.75 109 LEU A CA 1
ATOM 815 C C . LEU A 1 109 ? 2.274 6.811 2.671 1.00 92.75 109 LEU A C 1
ATOM 817 O O . LEU A 1 109 ? 1.628 7.588 1.976 1.00 92.75 109 LEU A O 1
ATOM 821 N N . MET A 1 110 ? 2.243 6.848 4.004 1.00 93.81 110 MET A N 1
ATOM 822 C CA . MET A 1 110 ? 1.493 7.849 4.763 1.00 93.81 110 MET A CA 1
ATOM 823 C C . MET A 1 110 ? 2.118 9.240 4.641 1.00 93.81 110 MET A C 1
ATOM 825 O O . MET A 1 110 ? 1.394 10.230 4.602 1.00 93.81 110 MET A O 1
ATOM 829 N N . ASP A 1 111 ? 3.446 9.320 4.593 1.00 93.19 111 ASP A N 1
ATOM 830 C CA . ASP A 1 111 ? 4.171 10.579 4.436 1.00 93.19 111 ASP A CA 1
ATOM 831 C C . ASP A 1 111 ? 4.029 11.138 3.015 1.00 93.19 111 ASP A C 1
ATOM 833 O O . ASP A 1 111 ? 3.772 12.331 2.864 1.00 93.19 111 ASP A O 1
ATOM 837 N N . GLU A 1 112 ? 4.082 10.284 1.985 1.00 90.12 112 GLU A N 1
ATOM 838 C CA . GLU A 1 112 ? 3.800 10.672 0.595 1.00 90.12 112 GLU A CA 1
ATOM 839 C C . GLU A 1 112 ? 2.404 11.297 0.459 1.00 90.12 112 GLU A C 1
ATOM 841 O O . GLU A 1 112 ? 2.254 12.354 -0.145 1.00 90.12 112 GLU A O 1
ATOM 846 N N . ALA A 1 113 ? 1.395 10.709 1.105 1.00 90.00 113 ALA A N 1
ATOM 847 C CA . ALA A 1 113 ? 0.022 11.210 1.070 1.00 90.00 113 ALA A CA 1
ATOM 848 C C . ALA A 1 113 ? -0.184 12.565 1.756 1.00 90.00 113 ALA A C 1
ATOM 850 O O . ALA A 1 113 ? -1.172 13.240 1.488 1.00 90.00 113 ALA A O 1
ATOM 851 N N . ARG A 1 114 ? 0.703 12.949 2.681 1.00 90.38 114 ARG A N 1
ATOM 852 C CA . ARG A 1 114 ? 0.670 14.266 3.339 1.00 90.38 114 ARG A CA 1
ATOM 853 C C . ARG A 1 114 ? 1.358 15.348 2.509 1.00 90.38 114 ARG A C 1
ATOM 855 O O . ARG A 1 114 ? 1.179 16.524 2.807 1.00 90.38 114 ARG A O 1
ATOM 862 N N . GLY A 1 115 ? 2.191 14.948 1.547 1.00 84.56 115 GLY A N 1
ATOM 863 C CA . GLY A 1 115 ? 2.947 15.848 0.680 1.00 84.56 115 GLY A CA 1
ATOM 864 C C . GLY A 1 115 ? 2.231 16.241 -0.616 1.00 84.56 115 GLY A C 1
ATOM 865 O O . GLY A 1 115 ? 2.763 17.087 -1.333 1.00 84.56 115 GLY A O 1
ATOM 866 N N . GLN A 1 116 ? 1.075 15.637 -0.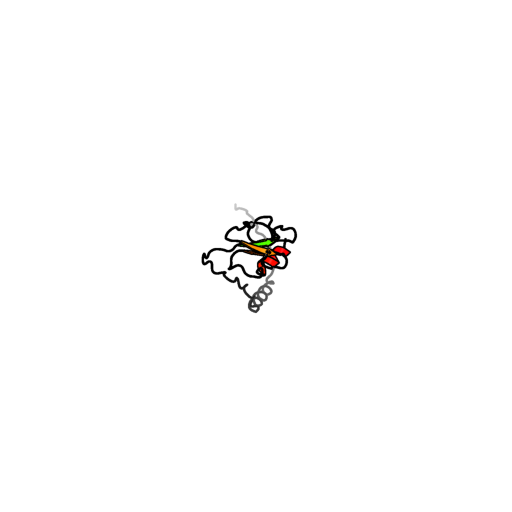918 1.00 66.75 116 GLN A N 1
ATOM 867 C CA . GLN A 1 116 ? 0.213 15.953 -2.068 1.00 66.75 116 GLN A CA 1
ATOM 868 C C . GLN A 1 116 ? -0.930 16.890 -1.667 1.00 66.75 116 GLN A C 1
ATOM 870 O O . GLN A 1 116 ? -1.298 17.741 -2.507 1.00 66.75 116 GLN A O 1
#

Organism: NCBI:txid140057

Secondary structure (DSSP, 8-state):
---------------------SSTTTTTSSTTS-----------------PPEEEEE-TTSBEEEE-TTS-SB--TT-----TTEEEEETT-BEEE--TTS-SB--HHHHHHHH--